Protein AF-A0A026VUZ8-F1 (afdb_monomer)

Radius of gyration: 20.14 Å; Cα contacts (8 Å, |Δi|>4): 37; chains: 1; bounding box: 43×18×52 Å

Structure (mmCIF, N/CA/C/O backbone):
data_AF-A0A026VUZ8-F1
#
_entry.id   AF-A0A026VUZ8-F1
#
loop_
_atom_site.group_PDB
_atom_site.id
_atom_site.type_symbol
_atom_site.label_atom_id
_atom_site.label_alt_id
_atom_site.label_comp_id
_atom_site.label_asym_id
_atom_site.label_entity_id
_atom_site.label_seq_id
_atom_site.pdbx_PDB_ins_code
_atom_site.Cartn_x
_atom_site.Cartn_y
_atom_site.Cartn_z
_atom_site.occupancy
_atom_site.B_iso_or_equiv
_atom_site.auth_seq_id
_atom_site.auth_comp_id
_atom_site.auth_asym_id
_atom_site.auth_atom_id
_atom_site.pdbx_PDB_model_num
ATOM 1 N N . MET A 1 1 ? 7.306 12.106 13.931 1.00 46.44 1 MET A N 1
ATOM 2 C CA . MET A 1 1 ? 6.172 12.178 14.884 1.00 46.44 1 MET A CA 1
ATOM 3 C C . MET A 1 1 ? 6.304 11.055 15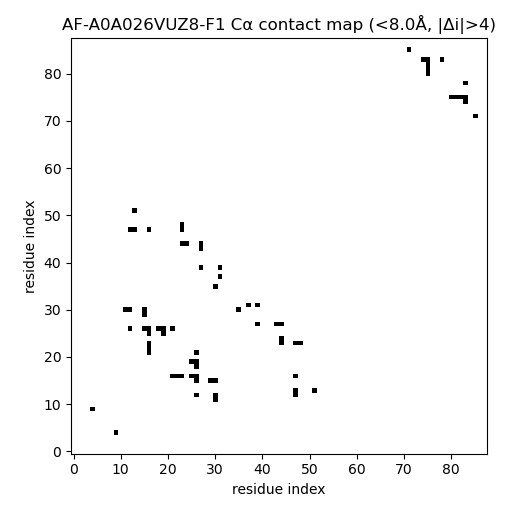.910 1.00 46.44 1 MET A C 1
ATOM 5 O O . MET A 1 1 ? 6.767 9.990 15.519 1.00 46.44 1 MET A O 1
ATOM 9 N N . PRO A 1 2 ? 5.934 11.244 17.190 1.00 48.28 2 PRO A N 1
ATOM 10 C CA . PRO A 1 2 ? 5.895 10.137 18.148 1.00 48.28 2 PRO A CA 1
ATOM 11 C C . PRO A 1 2 ? 4.883 9.072 17.690 1.00 48.28 2 PRO A C 1
ATOM 13 O O . PRO A 1 2 ? 3.776 9.413 17.262 1.00 48.28 2 PRO A O 1
ATOM 16 N N . LYS A 1 3 ? 5.271 7.789 17.749 1.00 55.59 3 LYS A N 1
ATOM 17 C CA . LYS A 1 3 ? 4.391 6.658 17.414 1.00 55.59 3 LYS A CA 1
ATOM 18 C C . LYS A 1 3 ? 3.286 6.575 18.464 1.00 55.59 3 LYS A C 1
ATOM 20 O O . LYS A 1 3 ? 3.547 6.234 19.609 1.00 55.59 3 LYS A O 1
ATOM 25 N N . VAL A 1 4 ? 2.064 6.934 18.079 1.00 66.50 4 VAL A N 1
ATOM 26 C CA . VAL A 1 4 ? 0.893 6.868 18.976 1.00 66.50 4 VAL A CA 1
ATOM 27 C C . VAL A 1 4 ? 0.225 5.493 18.947 1.00 66.50 4 VAL A C 1
ATOM 29 O O . VAL A 1 4 ? -0.557 5.189 19.838 1.00 66.50 4 VAL A O 1
ATOM 32 N N . PHE A 1 5 ? 0.570 4.663 17.966 1.00 69.38 5 PHE A N 1
ATOM 33 C CA . PHE A 1 5 ? 0.125 3.279 17.853 1.00 69.38 5 PHE A CA 1
ATOM 34 C C . PHE A 1 5 ? 1.325 2.341 17.765 1.00 69.38 5 PHE A C 1
ATOM 36 O O . PHE A 1 5 ? 2.401 2.736 17.293 1.00 69.38 5 PHE A O 1
ATOM 43 N N . SER A 1 6 ? 1.134 1.098 18.196 1.00 78.44 6 SER A N 1
ATOM 44 C CA . SER A 1 6 ? 2.100 0.027 17.969 1.00 78.44 6 SER A CA 1
ATOM 45 C C . SER A 1 6 ? 2.180 -0.334 16.478 1.00 78.44 6 SER A C 1
ATOM 47 O O . SER A 1 6 ? 1.284 -0.025 15.692 1.00 78.44 6 SER A O 1
ATOM 49 N N . ASN A 1 7 ? 3.258 -1.004 16.060 1.00 76.62 7 ASN A N 1
ATOM 50 C CA . ASN A 1 7 ? 3.376 -1.475 14.673 1.00 76.62 7 ASN A CA 1
ATOM 51 C C . ASN A 1 7 ? 2.248 -2.463 14.303 1.00 76.62 7 ASN A C 1
ATOM 53 O O . ASN A 1 7 ? 1.813 -2.491 13.154 1.00 76.62 7 ASN A O 1
ATOM 57 N N . GLU A 1 8 ? 1.771 -3.252 15.268 1.00 80.38 8 GLU A N 1
ATOM 58 C CA . GLU A 1 8 ? 0.644 -4.172 15.085 1.00 80.38 8 GLU A CA 1
ATOM 59 C C . GLU A 1 8 ? -0.646 -3.393 14.805 1.00 80.38 8 GLU A C 1
ATOM 61 O O . GLU A 1 8 ? -1.308 -3.629 13.799 1.00 80.38 8 GLU A O 1
ATOM 66 N N . GLU A 1 9 ? -0.934 -2.374 15.618 1.00 78.38 9 GLU A N 1
ATOM 67 C CA . GLU A 1 9 ? -2.096 -1.506 15.414 1.00 78.38 9 GLU A CA 1
ATOM 68 C C . GLU A 1 9 ? -2.030 -0.785 14.065 1.00 78.38 9 GLU A C 1
ATOM 70 O O . GLU A 1 9 ? -3.023 -0.756 13.347 1.00 78.38 9 GLU A O 1
ATOM 75 N N . TYR A 1 10 ? -0.866 -0.263 13.663 1.00 75.81 10 TYR A N 1
ATOM 76 C CA . TYR A 1 10 ? -0.699 0.311 12.324 1.00 75.81 10 TYR A CA 1
ATOM 77 C C . TYR A 1 10 ? -1.030 -0.698 11.220 1.00 75.81 10 TYR A C 1
ATOM 79 O O . TYR A 1 10 ? -1.708 -0.343 10.258 1.00 75.81 10 TYR A O 1
ATOM 87 N N . THR A 1 11 ? -0.592 -1.949 11.362 1.00 81.88 11 THR A N 1
ATOM 88 C CA . THR A 1 11 ? -0.843 -3.005 10.370 1.00 81.88 11 THR A CA 1
ATOM 89 C C . THR A 1 11 ? -2.340 -3.265 10.213 1.00 81.88 11 THR A C 1
ATOM 91 O O . THR A 1 11 ? -2.850 -3.257 9.092 1.00 81.88 11 THR A O 1
ATOM 94 N N . ASP A 1 12 ? -3.064 -3.399 11.324 1.00 84.19 12 ASP A N 1
ATOM 95 C CA . ASP A 1 12 ? -4.514 -3.617 11.312 1.00 84.19 12 ASP A CA 1
ATOM 96 C C . ASP A 1 12 ? -5.274 -2.411 10.750 1.00 84.19 12 ASP A C 1
ATOM 98 O O . ASP A 1 12 ? -6.199 -2.557 9.948 1.00 84.19 12 ASP A O 1
ATOM 102 N N . ILE A 1 13 ? -4.859 -1.203 11.134 1.00 79.25 13 ILE A N 1
ATOM 103 C CA . ILE A 1 13 ? -5.420 0.056 10.642 1.00 79.25 13 ILE A CA 1
ATOM 104 C C . ILE A 1 13 ? -5.271 0.151 9.115 1.00 79.25 13 ILE A C 1
ATOM 106 O O . ILE A 1 13 ? -6.232 0.470 8.411 1.00 79.25 13 ILE A O 1
ATOM 110 N N . HIS A 1 14 ? -4.082 -0.156 8.590 1.00 78.00 14 HIS A N 1
ATOM 111 C CA . HIS A 1 14 ? -3.806 -0.153 7.155 1.00 78.00 14 HIS A CA 1
ATOM 112 C C . HIS A 1 14 ? -4.590 -1.226 6.405 1.00 78.00 14 HIS A C 1
ATOM 114 O O . HIS A 1 14 ? -5.136 -0.946 5.336 1.00 78.00 14 HIS A O 1
ATOM 120 N N . PHE A 1 15 ? -4.682 -2.428 6.974 1.00 84.38 15 PHE A N 1
ATOM 121 C CA . PHE A 1 15 ? -5.452 -3.520 6.395 1.00 84.38 15 PHE A CA 1
ATOM 122 C C . PHE A 1 15 ? -6.931 -3.150 6.267 1.00 84.38 15 PHE A C 1
ATOM 124 O O . PHE A 1 15 ? -7.509 -3.279 5.190 1.00 84.38 15 PHE A O 1
ATOM 131 N N . VAL A 1 16 ? -7.535 -2.627 7.337 1.00 85.62 16 VAL A N 1
ATOM 132 C CA . VAL A 1 16 ? -8.939 -2.199 7.333 1.00 85.62 16 VAL A CA 1
ATOM 133 C C . VAL A 1 16 ? -9.162 -1.027 6.374 1.00 85.62 16 VAL A C 1
ATOM 135 O O . VAL A 1 16 ? -10.165 -0.997 5.666 1.00 85.62 16 VAL A O 1
ATOM 138 N N . TYR A 1 17 ? -8.219 -0.087 6.285 1.00 83.12 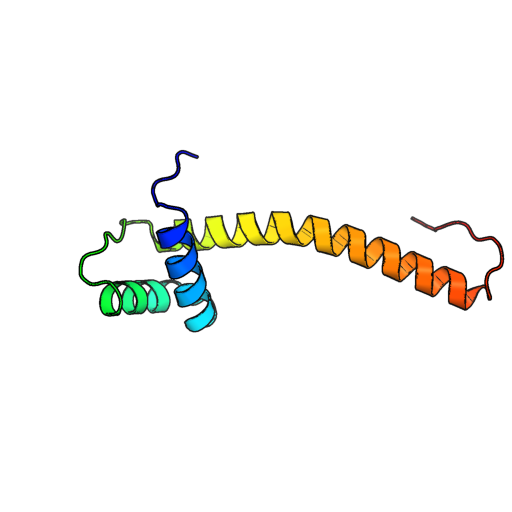17 TYR A N 1
ATOM 139 C CA . TYR A 1 17 ? -8.312 1.011 5.326 1.00 83.12 17 TYR A CA 1
ATOM 140 C C . TYR A 1 17 ? -8.302 0.534 3.869 1.00 83.12 17 TYR A C 1
ATOM 142 O O . TYR A 1 17 ? -9.129 0.984 3.075 1.00 83.12 17 TYR A O 1
ATOM 150 N N . GLY A 1 18 ? -7.412 -0.404 3.532 1.00 82.62 1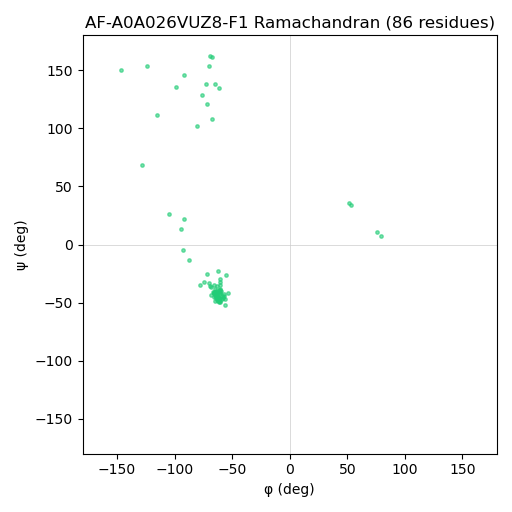8 GLY A N 1
ATOM 151 C CA . GLY A 1 18 ? -7.386 -1.045 2.217 1.00 82.62 18 GLY A CA 1
ATOM 152 C C . GLY A 1 18 ? -8.643 -1.872 1.942 1.00 82.62 18 GLY A C 1
ATOM 153 O O . GLY A 1 18 ? -9.201 -1.780 0.856 1.00 82.62 18 GLY A O 1
ATOM 154 N N . PHE A 1 19 ? -9.137 -2.611 2.941 1.00 86.62 19 PHE A N 1
ATOM 155 C CA . PHE A 1 19 ? -10.387 -3.377 2.861 1.00 86.62 19 PHE A CA 1
ATOM 156 C C . PHE A 1 19 ? -11.613 -2.490 2.596 1.00 86.62 19 PHE A C 1
ATOM 158 O O . PHE A 1 19 ? -12.573 -2.928 1.974 1.00 86.62 19 PHE A O 1
ATOM 165 N N . CYS A 1 20 ? -11.583 -1.238 3.055 1.00 85.56 20 CYS A N 1
ATOM 166 C CA . CYS A 1 20 ? -12.626 -0.248 2.806 1.00 85.56 20 CYS A CA 1
ATOM 167 C C . CYS A 1 20 ? -12.368 0.615 1.556 1.00 85.56 20 CYS A C 1
ATOM 169 O O . CYS A 1 20 ? -12.877 1.736 1.495 1.00 85.56 20 CYS A O 1
ATOM 171 N N . ASP A 1 21 ? -11.559 0.150 0.598 1.00 83.81 21 ASP A N 1
ATOM 172 C CA . ASP A 1 21 ? -11.232 0.852 -0.654 1.00 83.81 21 ASP A CA 1
ATOM 173 C C . ASP A 1 21 ? -10.699 2.282 -0.444 1.00 83.81 21 ASP A C 1
ATOM 175 O O . ASP A 1 21 ? -10.978 3.209 -1.205 1.00 83.81 21 ASP A O 1
ATOM 179 N N . GLY A 1 22 ? -9.956 2.502 0.643 1.00 78.00 22 GLY A N 1
ATOM 180 C CA . GLY A 1 22 ? -9.431 3.821 0.995 1.00 78.00 22 GLY A CA 1
ATOM 181 C C . GLY A 1 22 ? -10.472 4.789 1.578 1.00 78.00 22 GLY A C 1
ATOM 182 O O . GLY A 1 22 ? -10.195 5.980 1.761 1.00 78.00 22 GLY A O 1
ATOM 183 N N . ASN A 1 23 ? -11.671 4.314 1.922 1.00 83.31 23 ASN A N 1
ATOM 184 C CA . ASN A 1 23 ? -12.675 5.118 2.610 1.00 83.31 23 ASN A CA 1
ATOM 185 C C . ASN A 1 23 ? -12.387 5.183 4.116 1.00 83.31 23 ASN A C 1
ATOM 187 O O . ASN A 1 23 ? -12.723 4.275 4.877 1.00 83.31 23 ASN A O 1
ATOM 191 N N . ALA A 1 24 ? -11.830 6.308 4.565 1.00 79.81 24 ALA A N 1
ATOM 192 C CA . ALA A 1 24 ? -11.424 6.496 5.957 1.00 79.81 24 ALA A CA 1
ATOM 193 C C . ALA A 1 24 ? -12.596 6.371 6.951 1.00 79.81 24 ALA A C 1
ATOM 195 O O . ALA A 1 24 ? -12.471 5.718 7.983 1.00 79.81 24 ALA A O 1
ATOM 196 N N . ARG A 1 25 ? -13.778 6.916 6.624 1.00 83.50 25 ARG A N 1
ATOM 197 C CA . ARG A 1 25 ? -14.952 6.855 7.518 1.00 83.50 25 ARG A CA 1
ATOM 198 C C . ARG A 1 25 ? -15.503 5.439 7.651 1.00 83.50 25 ARG A C 1
ATOM 200 O O . ARG A 1 25 ? -15.986 5.084 8.724 1.00 83.50 25 ARG A O 1
ATOM 207 N N . ALA A 1 26 ? -15.478 4.663 6.570 1.00 86.12 26 ALA A N 1
ATOM 208 C CA . ALA A 1 26 ? -15.840 3.251 6.621 1.00 86.12 26 ALA A CA 1
ATOM 209 C C .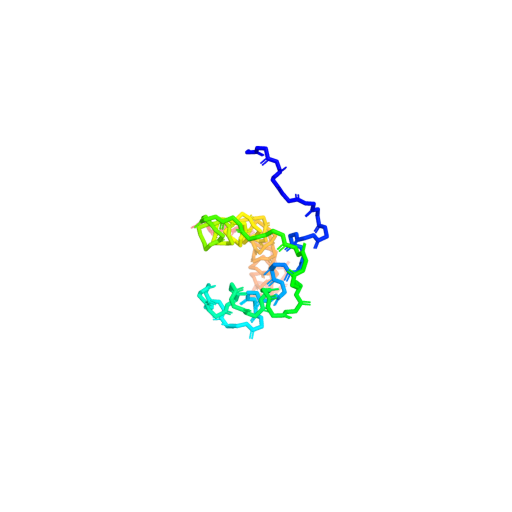 ALA A 1 26 ? -14.797 2.457 7.418 1.00 86.12 26 ALA A C 1
ATOM 211 O O . ALA A 1 26 ? -15.178 1.704 8.309 1.00 86.12 26 ALA A O 1
ATOM 212 N N . ALA A 1 27 ? -13.509 2.732 7.197 1.00 85.38 27 ALA A N 1
ATOM 213 C CA . ALA A 1 27 ? -12.409 2.085 7.900 1.00 85.38 27 ALA A CA 1
ATOM 214 C C . ALA A 1 27 ? -12.434 2.328 9.417 1.00 85.38 27 ALA A C 1
ATOM 216 O O . ALA A 1 27 ? -12.202 1.397 10.176 1.00 85.38 27 ALA A O 1
ATOM 217 N N . VAL A 1 28 ? -12.776 3.538 9.883 1.00 84.88 28 VAL A N 1
ATOM 21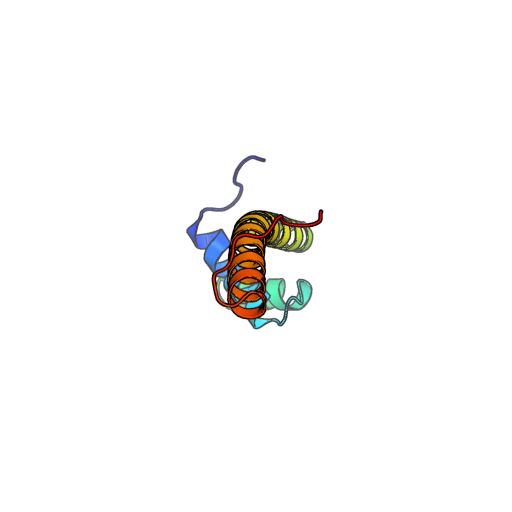8 C CA . VAL A 1 28 ? -12.975 3.821 11.322 1.00 84.88 28 VAL A CA 1
ATOM 219 C C . VAL A 1 28 ? -14.021 2.886 11.918 1.00 84.88 28 VAL A C 1
ATOM 221 O O . VAL A 1 28 ? -13.770 2.255 12.942 1.00 84.88 28 VAL A O 1
ATOM 224 N N . ARG A 1 29 ? -15.199 2.813 11.287 1.00 88.06 29 ARG A N 1
ATOM 225 C CA . ARG A 1 29 ? -16.313 2.002 11.791 1.00 88.06 29 ARG A CA 1
ATOM 226 C C . ARG A 1 29 ? -15.945 0.527 11.793 1.00 88.06 29 ARG A C 1
ATOM 228 O O . ARG A 1 29 ? -16.149 -0.145 12.793 1.00 88.06 29 ARG A O 1
ATOM 235 N N . GLU A 1 30 ? -15.351 0.058 10.702 1.00 89.06 30 GLU A N 1
ATOM 236 C CA . GLU A 1 30 ? -14.919 -1.329 10.567 1.00 89.06 30 GLU A CA 1
ATOM 237 C C . GLU A 1 30 ? -13.838 -1.683 11.600 1.00 89.06 30 GLU A C 1
ATOM 239 O O . GLU A 1 30 ? -13.906 -2.732 12.236 1.00 89.06 30 GLU A O 1
ATOM 244 N N . TYR A 1 31 ? -12.883 -0.782 11.845 1.00 87.19 31 TYR A N 1
ATOM 245 C CA . TYR A 1 31 ? -11.843 -0.966 12.855 1.00 87.19 31 TYR A CA 1
ATOM 246 C C . TYR A 1 31 ? -12.436 -1.026 14.269 1.00 87.19 31 TYR A C 1
ATOM 248 O O . TYR A 1 31 ? -12.072 -1.904 15.046 1.00 87.19 31 TYR A O 1
ATOM 256 N N . GLN A 1 32 ? -13.400 -0.157 14.592 1.00 87.44 32 GLN A N 1
ATOM 257 C CA . GLN A 1 32 ? -14.122 -0.194 15.871 1.00 87.44 32 GLN A CA 1
ATOM 258 C C . GLN A 1 32 ? -14.936 -1.480 16.044 1.00 87.44 32 GLN A C 1
ATOM 260 O O . GLN A 1 32 ? -14.938 -2.058 17.128 1.00 87.44 32 GLN A O 1
ATOM 265 N N . CYS A 1 33 ? -15.607 -1.945 14.988 1.00 89.19 33 CYS A N 1
ATOM 266 C CA . CYS A 1 33 ? -16.380 -3.183 15.022 1.00 89.19 33 CYS A CA 1
ATOM 267 C C . CYS A 1 33 ? -15.489 -4.417 15.212 1.00 89.19 33 CYS A C 1
ATOM 269 O O . CYS A 1 33 ? -15.837 -5.302 15.991 1.00 89.19 33 CYS A O 1
ATOM 271 N N . ARG A 1 34 ? -14.337 -4.479 14.530 1.00 89.25 34 ARG A N 1
ATOM 272 C CA . ARG A 1 34 ? -13.391 -5.604 14.643 1.00 89.25 34 ARG A CA 1
ATOM 273 C C . ARG A 1 34 ? -12.596 -5.588 15.944 1.00 89.25 34 ARG A C 1
ATOM 275 O O . ARG A 1 34 ? -12.273 -6.649 16.470 1.00 89.25 34 ARG A O 1
ATOM 282 N N . PHE A 1 35 ? -12.295 -4.402 16.470 1.00 87.31 35 PHE A N 1
ATOM 283 C CA . PHE A 1 35 ? -11.466 -4.218 17.659 1.00 87.31 35 PHE A CA 1
ATOM 284 C C . PHE A 1 35 ? -12.167 -3.329 18.700 1.00 87.31 35 PHE A C 1
ATOM 286 O O . PHE A 1 35 ? -11.700 -2.224 18.984 1.00 87.31 35 PHE A O 1
ATOM 293 N N . PRO A 1 36 ? -13.253 -3.809 19.334 1.00 83.38 36 PRO A N 1
ATOM 294 C CA . PRO A 1 36 ? -14.086 -2.993 20.225 1.00 83.38 36 PRO A CA 1
ATOM 295 C C . PRO A 1 36 ? -13.343 -2.469 21.464 1.00 83.38 36 PRO A C 1
ATOM 297 O O . PRO A 1 36 ? -13.727 -1.452 22.032 1.00 83.38 36 PRO A O 1
ATOM 300 N N . ASN A 1 37 ? -12.255 -3.133 21.867 1.00 85.62 37 ASN A N 1
ATOM 301 C CA . ASN A 1 37 ? -11.444 -2.747 23.024 1.00 85.62 37 ASN A CA 1
ATOM 302 C C . ASN A 1 37 ? -10.255 -1.836 22.671 1.00 85.62 37 ASN A C 1
ATOM 304 O O . ASN A 1 37 ? -9.527 -1.409 23.568 1.00 85.62 37 ASN A O 1
ATOM 308 N N . ARG A 1 38 ? -10.004 -1.561 21.383 1.00 80.75 38 ARG A N 1
ATOM 309 C CA . ARG A 1 38 ? -8.871 -0.730 20.951 1.00 80.75 38 ARG A CA 1
ATOM 310 C C . ARG A 1 38 ? -9.286 0.737 20.832 1.00 80.75 38 ARG A C 1
ATOM 312 O O . ARG A 1 38 ? -10.414 1.065 20.474 1.00 80.75 38 ARG A O 1
ATOM 319 N N . ARG A 1 39 ? -8.358 1.648 21.146 1.00 75.50 39 ARG A N 1
ATOM 320 C CA . ARG A 1 39 ? -8.609 3.096 21.078 1.00 75.50 39 ARG A CA 1
ATOM 321 C C . ARG A 1 39 ? -8.678 3.575 19.631 1.00 75.50 39 ARG A C 1
ATOM 323 O O . ARG A 1 39 ? -7.814 3.254 18.820 1.00 75.50 39 ARG A O 1
ATOM 330 N N . VAL A 1 40 ? -9.642 4.450 19.362 1.00 70.12 40 VAL A N 1
ATOM 331 C CA . VAL A 1 40 ? -9.726 5.221 18.119 1.00 70.12 40 VAL A CA 1
ATOM 332 C C . VAL A 1 40 ? -9.553 6.702 18.461 1.00 70.12 40 VAL A C 1
ATOM 334 O O . VAL A 1 40 ? -10.413 7.260 19.135 1.00 70.12 40 VAL A O 1
ATOM 337 N N . PRO A 1 41 ? -8.442 7.347 18.069 1.00 66.00 41 PRO A N 1
ATOM 338 C CA . PRO A 1 41 ? -8.227 8.770 18.303 1.00 66.00 41 PRO A CA 1
ATOM 339 C C . PRO A 1 41 ? -9.150 9.638 17.447 1.00 66.00 41 PRO A C 1
ATOM 341 O O . PRO A 1 41 ? -9.459 9.285 16.310 1.00 66.00 41 PRO A O 1
ATOM 344 N N . ASP A 1 42 ? -9.451 10.846 17.925 1.00 66.69 42 ASP A N 1
ATOM 345 C CA . ASP A 1 42 ? -10.313 11.822 17.236 1.00 66.69 42 ASP A CA 1
ATOM 346 C C . ASP A 1 42 ? -9.846 12.171 15.807 1.00 66.69 42 ASP A C 1
ATOM 348 O O . ASP A 1 42 ? -10.649 12.512 14.941 1.00 66.69 42 ASP A O 1
ATOM 352 N N . ARG A 1 43 ? -8.539 12.034 15.527 1.00 69.06 43 ARG A N 1
ATOM 353 C CA . ARG A 1 43 ? -7.912 12.266 14.208 1.00 69.06 43 ARG A CA 1
ATOM 354 C C . ARG A 1 43 ? -7.534 10.983 13.463 1.00 69.06 43 ARG A C 1
ATOM 356 O O . ARG A 1 43 ? -6.599 10.988 12.669 1.00 69.06 43 ARG A O 1
ATOM 363 N N . PHE A 1 44 ? -8.207 9.862 13.706 1.00 69.62 44 PHE A N 1
ATOM 364 C CA . PHE A 1 44 ? -7.877 8.585 13.057 1.00 69.62 44 PHE A CA 1
ATOM 365 C C . PHE A 1 44 ? -7.837 8.685 11.522 1.00 69.62 44 PHE A C 1
ATOM 367 O O . PHE A 1 44 ? -6.889 8.212 10.906 1.00 69.62 44 PHE A O 1
ATOM 374 N N . ASN A 1 45 ? -8.789 9.405 10.917 1.00 66.69 45 ASN A N 1
ATOM 375 C CA . ASN A 1 45 ? -8.842 9.619 9.465 1.00 66.69 45 ASN A CA 1
ATOM 376 C C . ASN A 1 45 ? -7.595 10.332 8.915 1.00 66.69 45 ASN A C 1
ATOM 378 O O . ASN A 1 45 ? -6.998 9.863 7.950 1.00 66.69 45 ASN A O 1
ATOM 382 N N . GLU A 1 46 ? -7.187 11.444 9.538 1.00 67.38 46 GLU A N 1
ATOM 3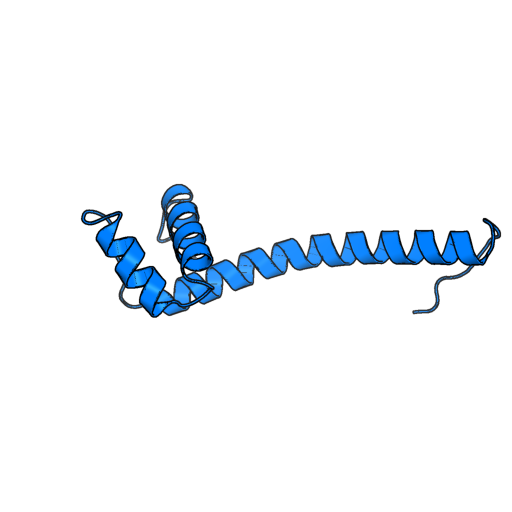83 C CA . GLU A 1 46 ? -5.993 12.202 9.129 1.00 67.38 46 GLU A CA 1
ATOM 384 C C . GLU A 1 46 ? -4.729 11.354 9.284 1.00 67.38 46 GLU A C 1
ATOM 386 O O . GLU A 1 46 ? -3.815 11.423 8.469 1.00 67.38 46 GLU A O 1
ATOM 391 N N . ARG A 1 47 ? -4.675 10.514 10.320 1.00 67.44 47 ARG A N 1
ATOM 392 C CA . ARG A 1 47 ? -3.488 9.708 10.619 1.00 67.44 47 ARG A CA 1
ATOM 393 C C . ARG A 1 47 ? -3.347 8.497 9.718 1.00 67.44 47 ARG A C 1
ATOM 395 O O . ARG A 1 47 ? -2.219 8.189 9.358 1.00 67.44 47 ARG A O 1
ATOM 402 N N . ILE A 1 48 ? -4.456 7.873 9.323 1.00 69.69 48 ILE A N 1
ATOM 403 C CA . ILE A 1 48 ? -4.456 6.856 8.268 1.00 69.69 48 ILE A CA 1
ATOM 404 C C . ILE A 1 48 ? -3.989 7.467 6.956 1.00 69.69 48 ILE A C 1
ATOM 406 O O . ILE A 1 48 ? -3.112 6.910 6.305 1.00 69.69 48 ILE A O 1
ATOM 410 N N . ALA A 1 49 ? -4.549 8.617 6.571 1.00 67.62 49 ALA A N 1
ATOM 411 C CA . ALA A 1 49 ? -4.154 9.282 5.335 1.00 67.62 49 ALA A CA 1
ATOM 412 C C . ALA A 1 49 ? -2.652 9.611 5.345 1.00 67.62 49 ALA A C 1
ATOM 414 O O . ALA A 1 49 ? -1.947 9.316 4.379 1.00 67.62 49 ALA A O 1
ATOM 415 N N . ASN A 1 50 ? -2.140 10.128 6.466 1.00 68.88 50 ASN A N 1
ATOM 416 C CA . ASN A 1 50 ? -0.719 10.423 6.624 1.00 68.88 50 ASN A CA 1
ATOM 417 C C . ASN A 1 50 ? 0.146 9.156 6.605 1.00 68.88 50 ASN A C 1
ATOM 419 O O . ASN A 1 50 ? 1.139 9.135 5.888 1.00 68.88 50 ASN A O 1
ATOM 423 N N . SER A 1 51 ? -0.225 8.083 7.314 1.00 65.94 51 SER A N 1
ATOM 424 C CA . SER A 1 51 ? 0.594 6.864 7.331 1.00 65.94 51 SER A CA 1
ATOM 425 C C . SER A 1 51 ? 0.570 6.126 5.992 1.00 65.9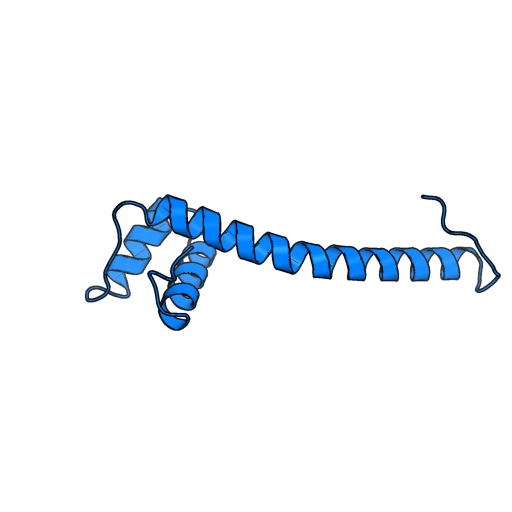4 51 SER A C 1
ATOM 427 O O . SER A 1 51 ? 1.582 5.564 5.583 1.00 65.94 51 SER A O 1
ATOM 429 N N . VAL A 1 52 ? -0.548 6.166 5.257 1.00 67.12 52 VAL A N 1
ATOM 430 C CA . VAL A 1 52 ? -0.622 5.636 3.885 1.00 67.12 52 VAL A CA 1
ATOM 431 C C . VAL A 1 52 ? 0.256 6.460 2.954 1.00 67.12 52 VAL A C 1
ATOM 433 O O . VAL A 1 52 ? 0.967 5.883 2.137 1.00 67.12 52 VAL A O 1
ATOM 436 N N . THR A 1 53 ? 0.258 7.785 3.106 1.00 67.88 53 THR A N 1
ATOM 437 C CA . THR A 1 53 ? 1.125 8.679 2.327 1.00 67.88 53 THR A CA 1
ATOM 438 C C . THR A 1 53 ? 2.602 8.418 2.624 1.00 67.88 53 THR A C 1
ATOM 440 O O . THR A 1 53 ? 3.393 8.301 1.694 1.00 67.88 53 THR A O 1
ATOM 443 N N . GLU A 1 54 ? 2.979 8.255 3.893 1.00 66.50 54 GLU A N 1
ATOM 444 C CA . GLU A 1 54 ? 4.353 7.931 4.305 1.00 66.50 54 GLU A CA 1
ATOM 445 C C . GLU A 1 54 ? 4.805 6.568 3.751 1.00 66.50 54 GLU A C 1
ATOM 447 O O . GLU A 1 54 ? 5.891 6.456 3.181 1.00 66.50 54 GLU A O 1
ATOM 452 N N . MET A 1 55 ? 3.958 5.533 3.832 1.00 63.84 55 MET A N 1
ATOM 453 C CA . MET A 1 55 ? 4.259 4.234 3.218 1.00 63.84 55 MET A CA 1
ATOM 454 C C . MET A 1 55 ? 4.365 4.344 1.695 1.00 63.84 55 MET A C 1
ATOM 456 O O . MET A 1 55 ? 5.308 3.816 1.110 1.00 63.84 55 MET A O 1
ATOM 460 N N . GLN A 1 56 ? 3.437 5.045 1.039 1.00 64.88 56 GLN A N 1
ATOM 461 C CA . GLN A 1 56 ? 3.484 5.264 -0.406 1.00 64.88 56 GLN A CA 1
ATOM 462 C C . GLN A 1 56 ? 4.746 6.006 -0.830 1.00 64.88 56 GLN A C 1
ATOM 464 O O . GLN A 1 56 ? 5.320 5.632 -1.844 1.00 64.88 56 GLN A O 1
ATOM 469 N N . GLN A 1 57 ? 5.209 7.000 -0.071 1.00 62.88 57 GLN A N 1
ATOM 470 C CA . GLN A 1 57 ? 6.469 7.692 -0.348 1.00 62.88 57 GLN A CA 1
ATOM 471 C C . GLN A 1 57 ? 7.660 6.730 -0.290 1.00 62.88 57 GLN A C 1
ATOM 473 O O . GLN A 1 57 ? 8.441 6.683 -1.240 1.00 62.88 57 GLN A O 1
ATOM 478 N N . HIS A 1 58 ? 7.739 5.882 0.738 1.00 63.44 58 HIS A N 1
ATOM 479 C CA . HIS A 1 58 ? 8.770 4.841 0.809 1.00 63.44 58 HIS A CA 1
ATOM 480 C C . HIS A 1 58 ? 8.687 3.843 -0.359 1.00 63.44 58 HIS A C 1
ATOM 482 O O . HIS A 1 58 ? 9.702 3.488 -0.957 1.00 63.44 58 HIS A O 1
ATOM 488 N N . PHE A 1 59 ? 7.482 3.420 -0.750 1.00 61.88 59 PHE A N 1
ATOM 489 C CA . PHE A 1 59 ? 7.303 2.543 -1.912 1.00 61.88 59 PHE A CA 1
ATOM 490 C C . PHE A 1 59 ? 7.551 3.255 -3.251 1.00 61.88 59 PHE A C 1
ATOM 492 O O . PHE A 1 59 ? 7.907 2.601 -4.236 1.00 61.88 59 PHE A O 1
ATOM 499 N N . GLN A 1 60 ? 7.390 4.577 -3.312 1.00 61.50 60 GLN A N 1
ATOM 500 C CA . GLN A 1 60 ? 7.624 5.377 -4.510 1.00 61.50 60 GLN A CA 1
ATOM 501 C C . GLN A 1 60 ? 9.114 5.438 -4.855 1.00 61.50 60 GLN A C 1
ATOM 503 O O . GLN A 1 60 ? 9.464 5.393 -6.035 1.00 61.50 60 GLN A O 1
ATOM 508 N N . GLU A 1 61 ? 9.995 5.470 -3.856 1.00 64.62 61 GLU A N 1
ATOM 509 C CA . GLU A 1 61 ? 11.443 5.355 -4.061 1.00 64.62 61 GLU A CA 1
ATOM 510 C C . GLU A 1 61 ? 11.792 4.007 -4.702 1.00 64.62 61 GLU A C 1
ATOM 512 O O . GLU A 1 61 ? 12.435 3.970 -5.756 1.00 64.62 61 GLU A O 1
ATOM 517 N N . CYS A 1 62 ? 11.266 2.904 -4.154 1.00 68.38 62 CYS A N 1
ATOM 518 C CA . CYS A 1 62 ? 11.432 1.574 -4.744 1.00 68.38 62 CYS A CA 1
ATOM 519 C C . CYS A 1 62 ? 10.895 1.518 -6.182 1.00 68.38 62 CYS A C 1
ATOM 521 O O . CYS A 1 62 ? 11.597 1.057 -7.080 1.00 68.38 62 CYS A O 1
ATOM 523 N N . ARG A 1 63 ? 9.693 2.055 -6.436 1.00 69.19 63 ARG A N 1
ATOM 524 C CA . ARG A 1 63 ? 9.114 2.150 -7.788 1.00 69.19 63 ARG A CA 1
ATOM 525 C C . ARG A 1 63 ? 9.982 2.959 -8.746 1.00 69.19 63 ARG A C 1
ATOM 527 O O . ARG A 1 63 ? 10.110 2.582 -9.907 1.00 69.19 63 ARG A O 1
ATOM 534 N N . THR A 1 64 ? 10.569 4.060 -8.290 1.00 75.62 64 THR A N 1
ATOM 535 C CA . THR A 1 64 ? 11.421 4.927 -9.116 1.00 75.62 64 THR A CA 1
ATOM 536 C C . THR A 1 64 ? 12.685 4.189 -9.548 1.00 75.62 64 THR A C 1
ATOM 538 O O . THR A 1 64 ? 13.035 4.210 -10.730 1.00 75.62 64 THR A O 1
ATOM 541 N N . VAL A 1 65 ? 13.316 3.460 -8.624 1.00 78.62 65 VAL A N 1
ATOM 542 C CA . VAL A 1 65 ? 14.472 2.605 -8.923 1.00 78.62 65 VAL A CA 1
ATOM 543 C C . VAL A 1 65 ? 14.085 1.491 -9.898 1.00 78.62 65 VAL A C 1
ATOM 545 O O . VAL A 1 65 ? 14.750 1.325 -10.921 1.00 78.62 65 VAL A O 1
ATOM 548 N N . THR A 1 66 ? 12.980 0.779 -9.652 1.00 82.00 66 THR A N 1
ATOM 549 C CA . THR A 1 66 ? 12.489 -0.275 -10.557 1.00 82.00 66 THR A CA 1
ATOM 550 C C . THR A 1 66 ? 12.212 0.263 -11.961 1.00 82.00 66 THR A C 1
ATOM 552 O O . THR A 1 66 ? 12.651 -0.331 -12.943 1.00 82.00 66 THR A O 1
ATOM 555 N N . ASN A 1 67 ? 11.545 1.413 -12.078 1.00 83.56 67 ASN A N 1
ATOM 556 C CA . ASN A 1 67 ? 11.248 2.042 -13.366 1.00 83.56 67 ASN A CA 1
ATOM 557 C C . ASN A 1 67 ? 12.513 2.509 -14.096 1.00 83.56 67 ASN A C 1
ATOM 559 O O . ASN A 1 67 ? 12.568 2.440 -15.323 1.00 83.56 67 ASN A O 1
ATOM 563 N N . SER A 1 68 ? 13.530 2.970 -13.364 1.00 85.88 68 SER A N 1
ATOM 564 C CA . SER A 1 68 ? 14.832 3.330 -13.936 1.00 85.88 68 SER A CA 1
ATOM 565 C C . SER A 1 68 ? 15.531 2.109 -14.539 1.00 85.88 68 SER A C 1
ATOM 567 O O . SER A 1 68 ? 15.977 2.154 -15.687 1.00 85.88 68 SER A O 1
ATOM 569 N N . VAL A 1 69 ? 15.550 0.984 -13.815 1.00 86.69 69 VAL A N 1
ATOM 570 C CA . VAL A 1 69 ? 16.095 -0.284 -14.326 1.00 86.69 69 VAL A CA 1
ATOM 571 C C . VAL A 1 69 ? 15.313 -0.751 -15.550 1.00 86.69 69 VAL A C 1
ATOM 573 O O . VAL A 1 69 ? 15.919 -1.023 -16.583 1.00 86.69 69 VAL A O 1
ATOM 576 N N . LEU A 1 70 ? 13.980 -0.769 -15.475 1.00 88.19 70 LEU A N 1
ATOM 577 C CA . LEU A 1 70 ? 13.121 -1.163 -16.591 1.00 88.19 70 LEU A CA 1
ATOM 578 C C . LEU A 1 70 ? 13.398 -0.311 -17.837 1.00 88.19 70 LEU A C 1
ATOM 580 O O . LEU A 1 70 ? 13.603 -0.862 -18.916 1.00 88.19 70 LEU A O 1
ATOM 584 N N . ARG A 1 71 ? 13.476 1.020 -17.691 1.00 87.69 71 ARG A N 1
ATOM 585 C CA . ARG A 1 71 ? 13.814 1.931 -18.797 1.00 87.69 71 ARG A CA 1
ATOM 586 C C . ARG A 1 71 ? 15.160 1.599 -19.429 1.00 87.69 71 ARG A C 1
ATOM 588 O O . ARG A 1 71 ? 15.261 1.580 -20.649 1.00 87.69 71 ARG A O 1
ATOM 595 N N . ARG A 1 72 ? 16.182 1.324 -18.618 1.00 88.75 72 ARG A N 1
ATOM 596 C CA . ARG A 1 72 ? 17.523 0.966 -19.108 1.00 88.75 72 ARG A CA 1
ATOM 597 C C . ARG A 1 72 ? 17.528 -0.371 -19.834 1.00 88.75 72 ARG A C 1
ATOM 599 O O . ARG A 1 72 ? 18.180 -0.489 -20.864 1.00 88.75 72 ARG A O 1
ATOM 606 N N . CYS A 1 73 ? 16.801 -1.357 -19.316 1.00 89.38 73 CYS A N 1
ATOM 607 C CA . CYS A 1 73 ? 16.649 -2.652 -19.969 1.00 89.38 73 CYS A CA 1
ATOM 608 C C . CYS A 1 73 ? 15.957 -2.506 -21.327 1.00 89.38 73 CYS A C 1
ATOM 610 O O . CYS A 1 73 ? 16.462 -3.032 -22.312 1.00 89.38 73 CYS A O 1
ATOM 612 N N . LEU A 1 74 ? 14.855 -1.753 -21.393 1.00 89.75 74 LEU A N 1
ATOM 613 C CA . LEU A 1 74 ? 14.142 -1.492 -22.646 1.00 89.75 74 LEU A CA 1
ATOM 614 C C . LEU A 1 74 ? 15.030 -0.754 -23.656 1.00 89.75 74 LEU A C 1
ATOM 616 O O . LEU A 1 74 ? 15.153 -1.201 -24.788 1.00 89.75 74 LEU A O 1
ATOM 620 N N . ALA A 1 75 ? 15.737 0.293 -23.226 1.00 89.06 75 ALA A N 1
ATOM 621 C CA . ALA A 1 75 ? 16.664 1.020 -24.092 1.00 89.06 75 ALA A CA 1
ATOM 622 C C . ALA A 1 75 ? 17.801 0.128 -24.624 1.00 89.06 75 ALA A C 1
ATOM 624 O O . ALA A 1 75 ? 18.172 0.238 -25.786 1.00 89.06 75 ALA A O 1
ATOM 625 N N . CYS A 1 76 ? 18.321 -0.789 -23.800 1.00 90.44 76 CYS A N 1
ATOM 626 C CA . CYS A 1 76 ? 19.331 -1.766 -24.210 1.00 90.44 76 CYS A CA 1
ATOM 627 C C . CYS A 1 76 ? 18.796 -2.743 -25.270 1.00 90.44 76 CYS A C 1
ATOM 629 O O . CYS A 1 76 ? 19.505 -3.068 -26.223 1.00 90.44 76 CYS A O 1
ATOM 631 N N . ILE A 1 77 ? 17.545 -3.192 -25.118 1.00 92.75 77 ILE A N 1
ATOM 632 C CA . ILE A 1 77 ? 16.867 -4.055 -26.095 1.00 92.75 77 ILE A CA 1
ATOM 633 C C . ILE A 1 77 ? 16.701 -3.317 -27.429 1.00 92.75 77 ILE A C 1
ATOM 635 O O . ILE A 1 77 ? 17.023 -3.888 -28.470 1.00 92.75 77 ILE A O 1
ATOM 639 N N . ASP A 1 78 ? 16.282 -2.049 -27.398 1.00 92.25 78 ASP A N 1
ATOM 640 C CA . ASP A 1 78 ? 16.079 -1.229 -28.601 1.00 92.25 78 ASP A CA 1
ATOM 641 C C . ASP A 1 78 ? 17.369 -1.046 -29.413 1.00 92.25 78 ASP A C 1
ATOM 643 O O . ASP A 1 78 ? 17.333 -1.036 -30.643 1.00 92.25 78 ASP A O 1
ATOM 647 N N . VAL A 1 79 ? 18.521 -0.953 -28.741 1.00 92.50 79 VAL A N 1
ATOM 648 C CA . VAL A 1 79 ? 19.835 -0.859 -29.400 1.00 92.50 79 VAL A CA 1
ATOM 649 C C . VAL A 1 79 ? 20.536 -2.211 -29.566 1.00 92.50 79 VAL A C 1
ATOM 651 O O . VAL A 1 79 ? 21.730 -2.251 -29.854 1.00 9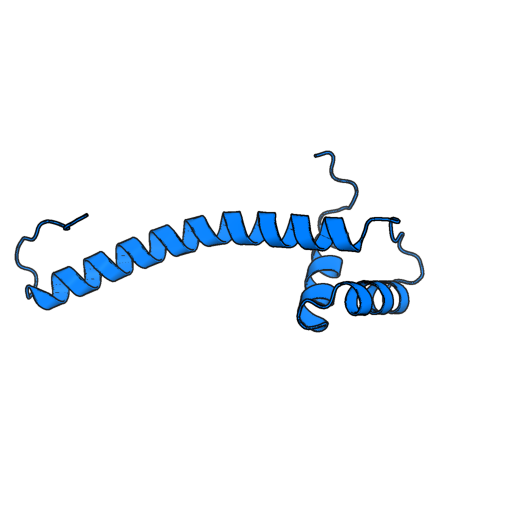2.50 79 VAL A O 1
ATOM 654 N N . GLN A 1 80 ? 19.827 -3.329 -29.371 1.00 92.06 80 GLN A N 1
ATOM 655 C CA . GLN A 1 80 ? 20.362 -4.694 -29.503 1.00 92.06 80 GLN A CA 1
ATOM 656 C C . GLN A 1 80 ? 21.654 -4.933 -28.695 1.00 92.06 80 GLN A C 1
ATOM 658 O O . GLN A 1 80 ? 22.557 -5.651 -29.125 1.00 92.06 80 GLN A O 1
ATOM 663 N N . GLY A 1 81 ? 21.762 -4.314 -27.518 1.00 86.88 81 GLY A N 1
ATOM 664 C CA . GLY A 1 81 ? 22.934 -4.424 -26.650 1.00 86.88 81 GLY A CA 1
ATOM 665 C C . GLY A 1 81 ? 24.134 -3.558 -27.048 1.00 86.88 81 GLY A C 1
ATOM 666 O O . GLY A 1 81 ? 25.191 -3.684 -26.430 1.00 86.88 81 GLY A O 1
ATOM 667 N N . GLN A 1 82 ? 24.004 -2.674 -28.043 1.00 88.69 82 GLN A N 1
ATOM 668 C CA . GLN A 1 82 ? 25.024 -1.663 -28.328 1.00 88.69 82 GLN A CA 1
ATOM 669 C C . GLN A 1 82 ? 25.099 -0.602 -27.221 1.00 88.69 82 GLN A C 1
ATOM 671 O O . GLN A 1 82 ? 24.199 -0.460 -26.396 1.00 88.69 82 GLN A O 1
ATOM 676 N N . HIS A 1 83 ? 26.201 0.147 -27.179 1.00 88.62 83 HIS A N 1
ATOM 677 C CA . HIS A 1 83 ? 26.360 1.239 -26.223 1.00 88.62 83 HIS A CA 1
ATOM 678 C C . HIS A 1 83 ? 25.346 2.362 -26.498 1.00 88.62 83 HIS A C 1
ATOM 680 O O . HIS A 1 83 ? 25.138 2.740 -27.649 1.00 88.62 83 HIS A O 1
ATOM 686 N N . PHE A 1 84 ? 24.745 2.915 -25.444 1.00 84.31 84 PHE A N 1
ATOM 687 C CA . PHE A 1 84 ? 23.783 4.011 -25.534 1.00 84.31 84 PHE A CA 1
ATOM 688 C C . PHE A 1 84 ? 23.892 4.939 -24.324 1.00 84.31 84 PHE A C 1
ATOM 690 O O . PHE A 1 84 ? 24.202 4.505 -23.213 1.00 84.31 84 PHE A O 1
ATOM 697 N N . GLU A 1 85 ? 23.579 6.215 -24.534 1.00 83.75 85 GLU A N 1
ATOM 698 C CA . GLU A 1 85 ? 23.451 7.199 -23.462 1.00 83.75 85 GLU A CA 1
ATOM 699 C C . GLU A 1 85 ? 21.978 7.382 -23.094 1.00 83.75 85 GLU A C 1
ATOM 701 O O . GLU A 1 85 ? 21.104 7.493 -23.958 1.00 83.75 85 GLU A O 1
ATOM 706 N N . MET A 1 86 ? 21.682 7.416 -21.794 1.00 72.69 86 MET A N 1
ATOM 707 C CA . MET A 1 86 ? 20.339 7.750 -21.327 1.00 72.69 86 MET A CA 1
ATOM 708 C C . MET A 1 86 ? 20.079 9.241 -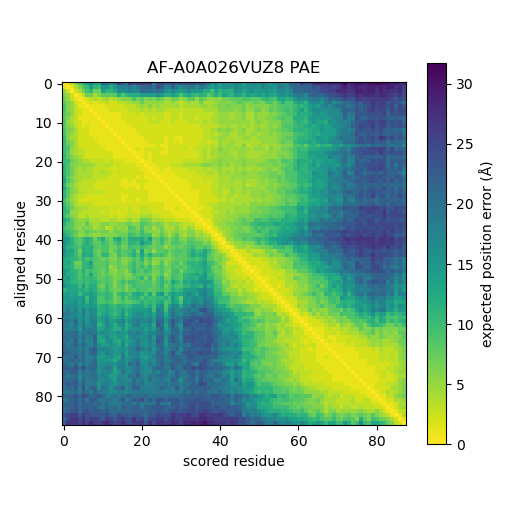21.540 1.00 72.69 86 MET A C 1
ATOM 710 O O . MET A 1 86 ? 20.778 10.079 -20.976 1.00 72.69 86 MET A O 1
ATOM 714 N N . ARG A 1 87 ? 19.039 9.575 -22.310 1.00 68.25 87 ARG A N 1
ATOM 715 C CA . ARG A 1 87 ? 18.513 10.945 -22.363 1.00 68.25 87 ARG A CA 1
ATOM 716 C C . ARG A 1 87 ? 17.695 11.216 -21.095 1.00 68.25 87 ARG A C 1
ATOM 718 O O . ARG A 1 87 ? 16.850 10.394 -20.738 1.00 68.25 87 ARG A O 1
ATOM 725 N N . HIS A 1 88 ? 18.009 12.324 -20.424 1.00 59.38 88 HIS A N 1
ATOM 726 C CA . HIS A 1 88 ? 17.327 12.813 -19.220 1.00 59.38 88 HIS A CA 1
ATOM 727 C C . HIS A 1 88 ? 15.906 13.302 -19.510 1.00 59.38 88 HIS A C 1
ATOM 729 O O . HIS A 1 88 ? 15.703 13.903 -20.590 1.00 59.38 88 HIS A O 1
#

Mean predicted aligned error: 11.25 Å

pLDDT: mean 77.61, std 10.68, range [46.44, 92.75]

Solvent-accessible surface area (backbone atoms only — not comparable to full-atom values): 5249 Å² total; per-residue (Å²): 129,84,79,89,62,54,75,66,54,50,50,52,53,52,49,38,23,57,74,40,77,67,34,48,74,56,16,53,52,52,45,43,71,77,36,74,89,59,90,79,60,100,58,48,54,63,50,49,53,48,52,51,48,54,51,47,52,59,50,44,53,55,49,50,52,53,50,52,50,51,52,51,52,52,53,31,58,77,50,74,70,49,92,80,81,85,83,130

Secondary structure (DSSP, 8-state):
----S-HHHHHHHHHHHHHTTT-HHHHHHHHHHH-TTS---TTHHHHHHHHHHHHHHHHHHHHHHHHHHHHHHHHHHHTTT---PPP-

Organism: Ooceraea biroi (NCBI:txid2015173)

Nearest PDB structures (foldseek):
  3hm5-assembly1_A  TM=6.777E-01  e=5.430E+00  Homo sapiens

Foldseek 3Di:
DPPPDDPVLLVLLQVLCVVVVNPLVSSLVVCCVVCVPDDDDPCSSVVSVVVVVVVVVVVVVVVVVVVVVVVVVVVCVVVVNDDDDDDD

Sequence (88 aa):
MPKVFSNEEYTDIHFVYGFCDGNARAAVREYQCRFPNRRVPDRFNERIANSVTEMQQHFQECRTVTNSVLRRCLACIDVQGQHFEMRH